Protein AF-A0A345DDG0-F1 (afdb_monomer)

Secondary structure (DSSP, 8-state):
----EEEEEEEEEETTEEEPEEEEEEEEESTTSEEEEEPPGGGSS-SEEEEE---EEEEEEE--SS--GGGSTT---EEEEEEETTT--EEEEEEEEEEEEPP--SSSEEEEEEEE-SPPEE-

pLDDT: mean 75.05, std 12.11, range [45.0, 90.62]

Sequence (123 aa):
MNQCKQLNINDIKIDGVMIAIDDGSATIEDYQGRENEAVPSASGDHSFKSKRVTPKLKFKRQTSGVYDPSQNTDNENHEISFRDSDTGRRGRVTRAVVGTGGTIGNGDSAEETWLLLSKIQWL

Organism: NCBI:txid2268024

Structure (mmCIF, N/CA/C/O backbone):
data_AF-A0A345DDG0-F1
#
_entry.id   AF-A0A345DDG0-F1
#
loop_
_atom_site.group_PDB
_atom_site.id
_atom_site.type_symbol
_atom_site.label_atom_id
_atom_site.label_alt_id
_atom_site.label_comp_id
_atom_site.label_asym_id
_atom_site.label_entity_id
_atom_site.label_seq_id
_atom_site.pdbx_PDB_ins_code
_atom_site.Cartn_x
_atom_site.Cartn_y
_atom_site.Cartn_z
_atom_site.occupancy
_atom_site.B_iso_or_equiv
_atom_site.auth_seq_id
_atom_site.auth_comp_id
_atom_site.auth_asym_id
_atom_site.auth_atom_id
_atom_site.pdbx_PDB_model_num
ATOM 1 N N . MET A 1 1 ? -4.275 5.353 19.561 1.00 45.34 1 MET A N 1
ATOM 2 C CA . MET A 1 1 ? -3.263 4.468 18.946 1.00 45.34 1 MET A CA 1
ATOM 3 C C . MET A 1 1 ? -3.622 4.342 17.484 1.00 45.34 1 MET A C 1
ATOM 5 O O . MET A 1 1 ? -4.693 3.815 17.196 1.00 45.34 1 MET A O 1
ATOM 9 N N . ASN A 1 2 ? -2.779 4.862 16.594 1.00 53.84 2 ASN A N 1
ATOM 10 C CA . ASN A 1 2 ? -2.964 4.683 15.157 1.00 53.84 2 ASN A CA 1
ATOM 11 C C . ASN A 1 2 ? -2.769 3.198 14.869 1.00 53.84 2 ASN A C 1
ATOM 13 O O . ASN A 1 2 ? -1.764 2.608 15.268 1.00 53.84 2 ASN A O 1
ATOM 17 N N . GLN A 1 3 ? -3.789 2.564 14.301 1.00 66.12 3 GLN A N 1
ATOM 18 C CA . GLN A 1 3 ? -3.746 1.136 14.035 1.00 66.12 3 GLN A CA 1
ATOM 19 C C . GLN A 1 3 ? -2.913 0.907 12.781 1.00 66.12 3 GLN A C 1
ATOM 21 O O . GLN A 1 3 ? -3.352 1.226 11.675 1.00 66.12 3 GLN A O 1
ATOM 26 N N . CYS A 1 4 ? -1.714 0.370 12.982 1.00 77.50 4 CYS A N 1
ATOM 27 C CA . CYS A 1 4 ? -0.824 -0.044 11.911 1.00 77.50 4 CYS A CA 1
ATOM 28 C C . CYS A 1 4 ? -0.965 -1.548 11.678 1.00 77.50 4 CYS A C 1
ATOM 30 O O . CYS A 1 4 ? -1.057 -2.317 12.637 1.00 77.50 4 CYS A O 1
ATOM 32 N N . LYS A 1 5 ? -0.965 -1.970 10.413 1.00 83.00 5 LYS A N 1
ATOM 33 C CA . LYS A 1 5 ? -0.996 -3.385 10.034 1.00 83.00 5 LYS A CA 1
ATOM 34 C C . LYS A 1 5 ? 0.098 -3.707 9.025 1.00 83.00 5 LYS A C 1
ATOM 36 O O . LYS A 1 5 ? 0.258 -2.969 8.054 1.00 83.00 5 LYS A O 1
ATOM 41 N N . GLN A 1 6 ? 0.821 -4.803 9.254 1.00 87.69 6 GLN A N 1
ATOM 42 C CA . GLN A 1 6 ? 1.856 -5.287 8.343 1.00 87.69 6 GLN A CA 1
ATOM 43 C C . GLN A 1 6 ? 1.250 -6.106 7.209 1.00 87.69 6 GLN A C 1
ATOM 45 O O . GLN A 1 6 ? 0.353 -6.923 7.419 1.00 87.69 6 GLN A O 1
ATOM 50 N N . LEU A 1 7 ? 1.754 -5.872 6.005 1.00 88.38 7 LEU A N 1
ATOM 51 C CA . LEU A 1 7 ? 1.307 -6.509 4.778 1.00 88.38 7 LEU A CA 1
ATOM 52 C C . LEU A 1 7 ? 2.505 -6.867 3.905 1.00 88.38 7 LEU A C 1
ATOM 54 O O . LEU A 1 7 ? 3.593 -6.310 4.049 1.00 88.38 7 LEU A O 1
ATOM 58 N N . ASN A 1 8 ? 2.253 -7.748 2.945 1.00 88.31 8 ASN A N 1
ATOM 59 C CA . ASN A 1 8 ? 3.145 -8.016 1.833 1.00 88.31 8 ASN A CA 1
ATOM 60 C C . ASN A 1 8 ? 2.469 -7.582 0.523 1.00 88.31 8 ASN A C 1
ATOM 62 O O . ASN A 1 8 ? 1.399 -8.093 0.175 1.00 88.31 8 ASN A O 1
ATOM 66 N N . ILE A 1 9 ? 3.041 -6.607 -0.176 1.00 86.38 9 ILE A N 1
ATOM 67 C CA . ILE A 1 9 ? 2.562 -6.146 -1.474 1.00 86.38 9 ILE A CA 1
ATOM 68 C C . ILE A 1 9 ? 2.954 -7.186 -2.516 1.00 86.38 9 ILE A C 1
ATOM 70 O O . ILE A 1 9 ? 4.129 -7.476 -2.708 1.00 86.38 9 ILE A O 1
ATOM 74 N N . ASN A 1 10 ? 1.950 -7.730 -3.201 1.00 83.81 10 ASN A N 1
ATOM 75 C CA . ASN A 1 10 ? 2.202 -8.639 -4.312 1.00 83.81 10 ASN A CA 1
ATOM 76 C C . ASN A 1 10 ? 2.464 -7.828 -5.584 1.00 83.81 10 ASN A C 1
ATOM 78 O O . ASN A 1 10 ? 3.448 -8.067 -6.268 1.00 83.81 10 ASN A O 1
ATOM 82 N N . ASP A 1 11 ? 1.586 -6.860 -5.874 1.00 84.44 11 ASP A N 1
ATOM 83 C CA . ASP A 1 11 ? 1.563 -6.157 -7.153 1.00 84.44 11 ASP A CA 1
ATOM 84 C C . ASP A 1 11 ? 1.110 -4.702 -6.977 1.00 84.44 11 ASP A C 1
ATOM 86 O O . ASP A 1 11 ? 0.124 -4.428 -6.282 1.00 84.44 11 ASP A O 1
ATOM 90 N N . ILE A 1 12 ? 1.772 -3.784 -7.683 1.00 83.62 12 ILE A N 1
ATOM 91 C CA . ILE A 1 12 ? 1.323 -2.401 -7.884 1.00 83.62 12 ILE A CA 1
ATOM 92 C C . ILE A 1 12 ? 1.163 -2.169 -9.382 1.00 83.62 12 ILE A C 1
ATOM 94 O O . ILE A 1 12 ? 2.082 -2.439 -10.157 1.00 83.62 12 ILE A O 1
ATOM 98 N N . LYS A 1 13 ? -0.003 -1.656 -9.776 1.00 84.56 13 LYS A N 1
ATOM 99 C CA . LYS A 1 13 ? -0.327 -1.273 -11.149 1.00 84.56 13 LYS A CA 1
ATOM 100 C C . LYS A 1 13 ? -0.628 0.210 -11.233 1.00 84.56 13 LYS A C 1
ATOM 102 O O . LYS A 1 13 ? -1.465 0.713 -10.487 1.00 84.56 13 LYS A O 1
ATOM 107 N N . ILE A 1 14 ? -0.010 0.872 -12.199 1.00 78.50 14 ILE A N 1
ATOM 108 C CA . ILE A 1 14 ? -0.296 2.256 -12.574 1.00 78.50 14 ILE A CA 1
ATOM 109 C C . ILE A 1 14 ? -0.658 2.261 -14.049 1.00 78.50 14 ILE A C 1
ATOM 111 O O . ILE A 1 14 ? 0.133 1.805 -14.868 1.00 78.50 14 ILE A O 1
ATOM 115 N N . ASP A 1 15 ? -1.881 2.678 -14.377 1.00 75.38 15 ASP A N 1
ATOM 116 C CA . ASP A 1 15 ? -2.406 2.689 -15.751 1.00 75.38 15 ASP A CA 1
ATOM 117 C C . ASP A 1 15 ? -2.220 1.351 -16.499 1.00 75.38 15 ASP A C 1
ATOM 119 O O . ASP A 1 15 ? -1.988 1.290 -17.704 1.00 75.38 15 ASP A O 1
ATOM 123 N N . GLY A 1 16 ? -2.308 0.239 -15.761 1.00 72.44 16 GLY A N 1
ATOM 124 C CA . G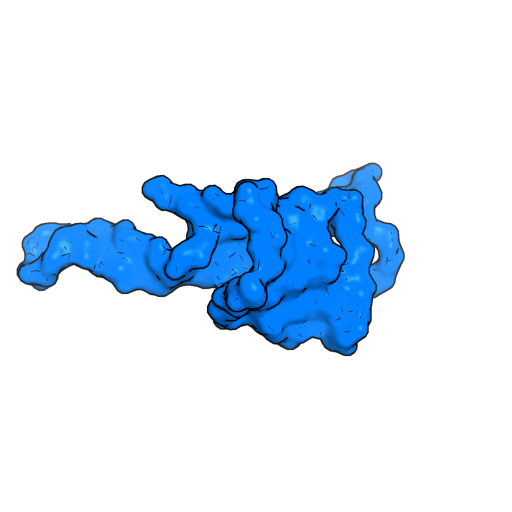LY A 1 16 ? -2.119 -1.116 -16.286 1.00 72.44 16 GLY A CA 1
ATOM 125 C C . GLY A 1 16 ? -0.662 -1.590 -16.375 1.00 72.44 16 GLY A C 1
ATOM 126 O O . GLY A 1 16 ? -0.440 -2.769 -16.655 1.00 72.44 16 GLY A O 1
ATOM 127 N N . VAL A 1 17 ? 0.318 -0.733 -16.079 1.00 77.56 17 VAL A N 1
ATOM 128 C CA . VAL A 1 17 ? 1.749 -1.067 -16.032 1.00 77.56 17 VAL A CA 1
ATOM 129 C C . VAL A 1 17 ? 2.144 -1.516 -14.626 1.00 77.56 17 VAL A C 1
ATOM 131 O O . VAL A 1 17 ? 1.800 -0.874 -13.636 1.00 77.56 17 VAL A O 1
ATOM 134 N N . MET A 1 18 ? 2.872 -2.629 -14.537 1.00 79.69 18 MET A N 1
ATOM 135 C CA . MET A 1 18 ? 3.387 -3.166 -13.275 1.00 79.69 18 MET A CA 1
ATOM 136 C C . MET A 1 18 ? 4.622 -2.397 -12.810 1.00 79.69 18 MET A C 1
ATOM 138 O O . MET A 1 18 ? 5.531 -2.157 -13.605 1.00 79.69 18 MET A O 1
ATOM 142 N N . ILE A 1 19 ? 4.684 -2.079 -11.519 1.00 76.88 19 ILE A N 1
ATOM 143 C CA . ILE A 1 19 ? 5.844 -1.429 -10.900 1.00 76.88 19 ILE A CA 1
ATOM 144 C C . ILE A 1 19 ? 6.658 -2.443 -10.108 1.00 76.88 19 ILE A C 1
ATOM 146 O O . ILE A 1 19 ? 6.106 -3.235 -9.346 1.00 76.88 19 ILE A O 1
ATOM 150 N N . ALA A 1 20 ? 7.978 -2.391 -10.285 1.00 72.38 20 ALA A N 1
ATOM 151 C CA . ALA A 1 20 ? 8.918 -3.184 -9.507 1.00 72.38 20 ALA A CA 1
ATOM 152 C C . ALA A 1 20 ? 8.998 -2.676 -8.058 1.00 72.38 20 ALA A C 1
ATOM 154 O O . ALA A 1 20 ? 9.133 -1.476 -7.801 1.00 72.38 20 ALA A O 1
ATOM 155 N N . ILE A 1 21 ? 8.928 -3.609 -7.114 1.00 73.69 21 ILE A N 1
ATOM 156 C CA . ILE A 1 21 ? 9.006 -3.360 -5.674 1.00 73.69 21 ILE A CA 1
ATOM 157 C C . ILE A 1 21 ? 10.289 -4.026 -5.173 1.00 73.69 21 ILE A C 1
ATOM 159 O O . ILE A 1 21 ? 10.577 -5.148 -5.580 1.00 73.69 21 ILE A O 1
ATOM 163 N N . ASP A 1 22 ? 11.055 -3.322 -4.335 1.00 70.19 22 ASP A N 1
ATOM 164 C CA . ASP A 1 22 ? 12.349 -3.798 -3.815 1.00 70.19 22 ASP A CA 1
ATOM 165 C C . ASP A 1 22 ? 12.132 -4.850 -2.719 1.00 70.19 22 ASP A C 1
ATOM 167 O O . ASP A 1 22 ? 12.581 -5.990 -2.806 1.00 70.19 22 ASP A O 1
ATOM 171 N N . ASP A 1 23 ? 11.328 -4.476 -1.724 1.00 74.12 23 ASP A N 1
ATOM 172 C CA . ASP A 1 23 ? 10.865 -5.350 -0.658 1.00 74.12 23 ASP A CA 1
ATOM 173 C C . ASP A 1 23 ? 9.341 -5.238 -0.569 1.00 74.12 23 ASP A C 1
ATOM 175 O O . ASP A 1 23 ? 8.790 -4.151 -0.388 1.00 74.12 23 ASP A O 1
ATOM 179 N N . GLY A 1 24 ? 8.650 -6.369 -0.721 1.00 76.50 24 GLY A N 1
ATOM 180 C CA . GLY A 1 24 ? 7.191 -6.437 -0.628 1.00 76.50 24 GLY A CA 1
ATOM 181 C C . GLY A 1 24 ? 6.666 -6.081 0.764 1.00 76.50 24 GLY A C 1
ATOM 182 O O . GLY A 1 24 ? 5.462 -5.893 0.929 1.00 76.50 24 GLY A O 1
ATOM 183 N N . SER A 1 25 ? 7.531 -5.971 1.776 1.00 85.19 25 SER A N 1
ATOM 184 C CA . SER A 1 25 ? 7.126 -5.548 3.111 1.00 85.19 25 SER A CA 1
ATOM 185 C C . SER A 1 25 ? 6.522 -4.135 3.109 1.00 85.19 25 SER A C 1
ATOM 187 O O . SER A 1 25 ? 7.086 -3.158 2.611 1.00 85.19 25 SER A O 1
ATOM 189 N N . ALA A 1 26 ? 5.321 -4.022 3.673 1.00 87.19 26 ALA A N 1
ATOM 190 C CA . ALA A 1 26 ? 4.595 -2.766 3.737 1.00 87.19 26 ALA A CA 1
ATOM 191 C C . ALA A 1 26 ? 3.791 -2.632 5.023 1.00 87.19 26 ALA A C 1
ATOM 193 O O . ALA A 1 26 ? 3.429 -3.610 5.679 1.00 87.19 26 ALA A O 1
ATOM 194 N N . THR A 1 27 ? 3.473 -1.390 5.372 1.00 88.06 27 THR A N 1
ATOM 195 C CA . THR A 1 27 ? 2.623 -1.067 6.521 1.00 88.06 27 THR A CA 1
ATOM 196 C C . THR A 1 27 ? 1.454 -0.200 6.076 1.00 88.06 27 THR A C 1
ATOM 198 O O . THR A 1 27 ? 1.665 0.808 5.405 1.00 88.06 27 THR A O 1
ATOM 201 N N . ILE A 1 28 ? 0.225 -0.561 6.462 1.00 86.31 28 ILE A N 1
ATOM 202 C CA . ILE A 1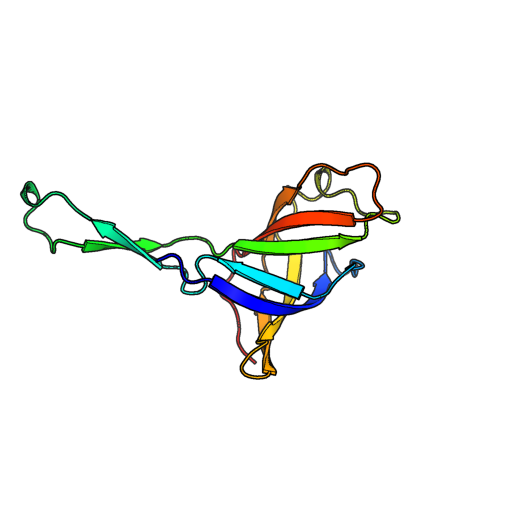 28 ? -0.932 0.341 6.367 1.00 86.31 28 ILE A CA 1
ATOM 203 C C . ILE A 1 28 ? -1.158 1.011 7.714 1.00 86.31 28 ILE A C 1
ATOM 205 O O . ILE A 1 28 ? -1.436 0.335 8.704 1.00 86.31 28 ILE A O 1
ATOM 209 N N . GLU A 1 29 ? -1.094 2.336 7.720 1.00 86.31 29 GLU A N 1
ATOM 210 C CA . GLU A 1 29 ? -1.579 3.193 8.798 1.00 86.31 29 GLU A CA 1
ATOM 211 C C . GLU A 1 29 ? -3.059 3.521 8.589 1.00 86.31 29 GLU A C 1
ATOM 213 O O . GLU A 1 29 ? -3.554 3.560 7.457 1.00 86.31 29 GLU A O 1
ATOM 218 N N . ASP A 1 30 ? -3.766 3.764 9.692 1.00 82.12 3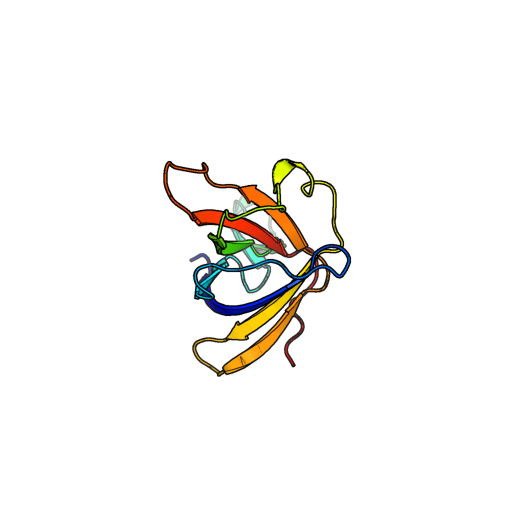0 ASP A N 1
ATOM 219 C CA . ASP A 1 30 ? -5.188 4.122 9.702 1.00 82.12 30 ASP A CA 1
ATOM 220 C C . ASP A 1 30 ? -6.059 3.101 8.958 1.00 82.12 30 ASP A C 1
ATOM 222 O O . ASP A 1 30 ? -7.035 3.436 8.292 1.00 82.12 30 ASP A O 1
ATOM 226 N N . TYR A 1 31 ? -5.714 1.818 9.106 1.00 73.25 31 TYR A N 1
ATOM 227 C CA . TYR A 1 31 ? -6.306 0.685 8.390 1.00 73.25 31 TYR A CA 1
ATOM 228 C C . TYR A 1 31 ? -7.844 0.630 8.431 1.00 73.25 31 TYR A C 1
ATOM 230 O O . TYR A 1 31 ? -8.486 0.224 7.462 1.00 73.25 31 TYR A O 1
ATOM 238 N N . GLN A 1 32 ? -8.458 1.041 9.545 1.00 70.88 32 GLN A N 1
ATOM 239 C CA . GLN A 1 32 ? -9.921 1.064 9.691 1.00 70.88 32 GLN A CA 1
ATOM 240 C C . GLN A 1 32 ? -10.593 2.283 9.037 1.00 70.88 32 GLN A C 1
ATOM 242 O O . GLN A 1 32 ? -11.823 2.358 8.977 1.00 70.88 32 GLN A O 1
ATOM 247 N N . GLY A 1 33 ? -9.806 3.250 8.564 1.00 67.62 33 GLY A N 1
ATOM 248 C CA . GLY A 1 33 ? -10.271 4.481 7.930 1.00 67.62 33 GLY A CA 1
ATOM 249 C C . GLY A 1 33 ? -11.054 5.406 8.863 1.00 67.62 33 GLY A C 1
ATOM 250 O O . GLY A 1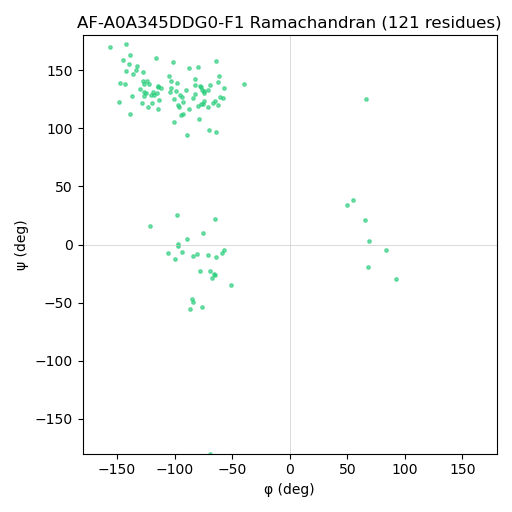 33 ? -11.871 6.212 8.402 1.00 67.62 33 GLY A O 1
ATOM 251 N N . ARG A 1 34 ? -10.878 5.253 10.181 1.00 70.19 34 ARG A N 1
ATOM 252 C CA . ARG A 1 34 ? -11.574 6.022 11.215 1.00 70.19 34 ARG A CA 1
ATOM 253 C C . ARG A 1 34 ? -10.654 6.319 12.388 1.00 70.19 34 ARG A C 1
ATOM 255 O O . ARG A 1 34 ? -9.961 5.430 12.870 1.00 70.19 34 ARG A O 1
ATOM 262 N N . GLU A 1 35 ? -10.744 7.543 12.880 1.00 73.38 35 GLU A N 1
ATOM 263 C CA . GLU A 1 35 ? -10.096 8.004 14.103 1.00 73.38 35 GLU A CA 1
ATOM 264 C C . GLU A 1 35 ? -11.147 8.657 15.009 1.00 73.38 35 GLU 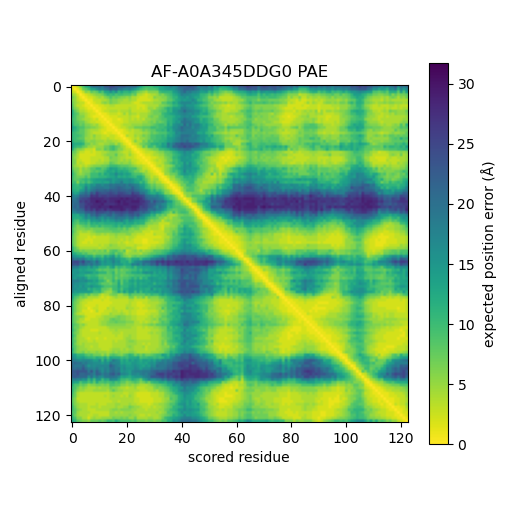A C 1
ATOM 266 O O . GLU A 1 35 ? -12.140 9.209 14.525 1.00 73.38 35 GLU A O 1
ATOM 271 N N . ASN A 1 36 ? -10.962 8.561 16.325 1.00 71.31 36 ASN A N 1
ATOM 272 C CA . ASN A 1 36 ? -11.827 9.225 17.295 1.00 71.31 36 ASN A CA 1
ATOM 273 C C . ASN A 1 36 ? -11.194 10.554 17.705 1.00 71.31 36 ASN A C 1
ATOM 275 O O . ASN A 1 36 ? -10.113 10.571 18.286 1.00 71.31 36 ASN A O 1
ATOM 279 N N . GLU A 1 37 ? -11.889 11.652 17.433 1.00 72.00 37 GLU A N 1
ATOM 280 C CA . GLU A 1 37 ? -11.498 13.000 17.830 1.00 72.00 37 GLU A CA 1
ATOM 281 C C . GLU A 1 37 ? -12.198 13.364 19.145 1.00 72.00 37 GLU A C 1
ATOM 283 O O . GLU A 1 37 ? -13.416 13.200 19.274 1.00 72.00 37 GLU A O 1
ATOM 288 N N . ALA A 1 38 ? -11.428 13.824 20.134 1.00 64.31 38 ALA A N 1
ATOM 289 C CA . ALA A 1 38 ? -11.971 14.273 21.411 1.00 64.31 38 ALA A CA 1
ATOM 290 C C . ALA A 1 38 ? -12.636 15.643 21.233 1.00 64.31 38 ALA A C 1
ATOM 292 O O . ALA A 1 38 ? -11.994 16.597 20.794 1.00 64.31 38 ALA A O 1
ATOM 293 N N . VAL A 1 39 ? -13.917 15.745 21.587 1.00 67.56 39 VAL A N 1
ATOM 294 C CA . VAL A 1 39 ? -14.660 17.009 21.509 1.00 67.56 39 VAL A CA 1
ATOM 295 C C . VAL A 1 39 ? -14.689 17.651 22.901 1.00 67.56 39 VAL A C 1
ATOM 297 O O . VAL A 1 39 ? -14.994 16.956 23.875 1.00 67.56 39 VAL A O 1
ATOM 300 N N . PRO A 1 40 ? -14.384 18.957 23.042 1.00 62.31 40 PRO A N 1
ATOM 301 C CA . PRO A 1 40 ? -14.512 19.654 24.317 1.00 62.31 40 PRO A CA 1
ATOM 302 C C . PRO A 1 40 ? -15.946 19.551 24.855 1.00 62.31 40 PRO A C 1
ATOM 304 O O . PRO A 1 40 ? -16.911 19.786 24.124 1.00 62.31 40 PRO A O 1
ATOM 307 N N . SER A 1 41 ? -16.083 19.243 26.147 1.00 57.25 41 SER A N 1
ATOM 308 C CA . SER A 1 41 ? -17.351 18.909 26.825 1.00 57.25 41 SER A CA 1
ATOM 309 C C . SER A 1 41 ? -18.444 19.988 26.776 1.00 57.25 41 SER A C 1
ATOM 311 O O . SER A 1 41 ? -19.578 19.727 27.166 1.00 57.25 41 SER A O 1
ATOM 313 N N . ALA A 1 42 ? -18.137 21.185 26.274 1.00 59.06 42 ALA A N 1
ATOM 314 C CA . ALA A 1 42 ? -19.084 22.284 26.116 1.00 59.06 42 ALA A CA 1
ATOM 315 C C . ALA A 1 42 ? -20.130 22.068 25.000 1.00 59.06 42 ALA A C 1
ATOM 317 O O . ALA A 1 42 ? -21.065 22.857 24.905 1.00 59.06 42 ALA A O 1
ATOM 318 N N . SER A 1 43 ? -19.994 21.033 24.156 1.00 56.66 43 SER A N 1
ATOM 319 C CA . SER A 1 43 ? -20.844 20.859 22.960 1.00 56.66 43 SER A CA 1
ATOM 320 C C . SER A 1 43 ? -22.043 19.912 23.120 1.00 56.66 43 SER A C 1
ATOM 322 O O . SER A 1 43 ? -22.774 19.728 22.155 1.00 56.66 43 SER A O 1
ATOM 324 N N . GLY A 1 44 ? -22.282 19.308 24.291 1.00 56.22 44 GLY A N 1
ATOM 325 C CA . GLY A 1 44 ? -23.467 18.462 24.549 1.00 56.22 44 GLY A CA 1
ATOM 326 C C . GLY A 1 44 ? -23.533 17.120 23.793 1.00 56.22 44 GLY A C 1
ATOM 327 O O . GLY A 1 44 ? -24.224 16.210 24.244 1.00 56.22 44 GLY A O 1
ATOM 328 N N . ASP A 1 45 ? -22.783 16.965 22.702 1.00 57.09 45 ASP A N 1
ATOM 329 C CA . ASP A 1 45 ? -22.584 15.704 21.990 1.00 57.09 45 ASP A CA 1
ATOM 330 C C . ASP A 1 45 ? -21.539 14.819 22.687 1.00 57.09 45 ASP A C 1
ATOM 332 O O . ASP A 1 45 ? -20.635 15.305 23.373 1.00 57.09 45 ASP A O 1
ATOM 336 N N . HIS A 1 46 ? -21.672 13.499 22.506 1.00 56.22 46 HIS A N 1
ATOM 337 C CA . HIS A 1 46 ? -20.760 12.475 23.026 1.00 56.22 46 HIS A CA 1
ATOM 338 C C . HIS A 1 46 ? -19.283 12.904 22.923 1.00 56.22 46 HIS A C 1
ATOM 340 O O . HIS A 1 46 ? -18.845 13.410 21.893 1.00 56.22 46 HIS A O 1
ATOM 346 N N . SER A 1 47 ? -18.498 12.638 23.974 1.00 59.78 47 SER A N 1
ATOM 347 C CA . SER A 1 47 ? -17.098 13.073 24.159 1.00 59.78 47 SER A CA 1
ATOM 348 C C . SER A 1 47 ? -16.108 12.656 23.059 1.00 59.78 47 SER A C 1
ATOM 350 O O . SER A 1 47 ? -14.950 13.079 23.080 1.00 59.78 47 SER A O 1
ATOM 352 N N . PHE A 1 48 ? -16.551 11.862 22.083 1.00 63.56 48 PHE A N 1
ATOM 353 C CA . PHE A 1 48 ? -15.772 11.418 20.938 1.00 63.56 48 PHE A CA 1
ATOM 354 C C . PHE A 1 48 ? -16.601 11.499 19.654 1.00 63.56 48 PHE A C 1
ATOM 356 O O . PHE A 1 48 ? -17.679 10.910 19.560 1.00 63.56 48 PHE A O 1
ATOM 363 N N . LYS A 1 49 ? -16.058 12.165 18.632 1.00 69.44 49 LYS A N 1
ATOM 364 C CA . LYS A 1 49 ? -16.597 12.161 17.268 1.00 69.44 49 LYS A CA 1
ATOM 365 C C . LYS A 1 49 ? -15.734 11.264 16.388 1.00 69.44 49 LYS A C 1
ATOM 367 O O . LYS A 1 49 ? -14.515 11.392 16.370 1.00 69.44 49 LYS A O 1
ATOM 372 N N . SER A 1 50 ? -16.359 10.362 15.632 1.00 67.81 50 SER A N 1
ATOM 373 C CA . SER A 1 50 ? -15.633 9.548 14.652 1.00 67.81 50 SER A CA 1
ATOM 374 C C . SER A 1 50 ? -15.392 10.359 13.378 1.00 67.81 50 SER A C 1
ATOM 376 O O . SER A 1 50 ? -16.340 10.780 12.709 1.00 67.81 50 SER A O 1
ATOM 378 N N . LYS A 1 51 ? -14.122 10.567 13.033 1.00 77.19 51 LYS A N 1
ATOM 379 C CA . LYS A 1 51 ? -13.673 11.206 11.795 1.00 77.19 51 LYS A CA 1
ATOM 380 C C . LYS A 1 51 ? -13.172 10.139 10.827 1.00 77.19 51 LYS A C 1
ATOM 382 O O . LYS A 1 51 ? -12.521 9.179 11.231 1.00 77.19 51 LYS A O 1
ATOM 387 N N . ARG A 1 52 ? -13.474 10.295 9.535 1.00 74.06 52 ARG A N 1
ATOM 388 C CA . ARG A 1 52 ? -12.894 9.443 8.485 1.00 74.06 52 ARG A CA 1
ATOM 389 C C . ARG A 1 52 ? -11.458 9.874 8.211 1.00 74.06 52 ARG A C 1
ATOM 391 O O . ARG A 1 52 ? -11.211 11.063 8.021 1.00 74.06 52 ARG A O 1
ATOM 398 N N . VAL A 1 53 ? -10.552 8.906 8.152 1.00 80.75 53 VAL A N 1
ATOM 399 C CA . VAL A 1 53 ? -9.138 9.115 7.824 1.00 80.75 53 VAL A CA 1
ATOM 400 C C . VAL A 1 53 ? -8.798 8.261 6.612 1.00 80.75 53 VAL A C 1
ATOM 402 O O . VAL A 1 53 ? -9.267 7.130 6.500 1.00 80.75 53 VAL A O 1
ATOM 405 N N . THR A 1 54 ? -8.033 8.819 5.679 1.00 82.69 54 THR A N 1
ATOM 406 C CA . THR A 1 54 ? -7.567 8.087 4.499 1.00 82.69 54 THR A CA 1
ATOM 407 C C . THR A 1 54 ? -6.418 7.166 4.911 1.00 82.69 54 THR A C 1
ATOM 409 O O . THR A 1 54 ? -5.407 7.684 5.392 1.00 82.69 54 THR A O 1
ATOM 412 N N . PRO A 1 55 ? -6.533 5.840 4.719 1.00 85.81 55 PRO A N 1
ATOM 413 C CA . PRO A 1 55 ? -5.453 4.917 5.041 1.00 85.81 55 PRO A CA 1
ATOM 414 C C . PRO A 1 55 ? -4.200 5.216 4.216 1.00 85.81 55 PRO A C 1
ATOM 416 O O . PRO A 1 55 ? -4.294 5.590 3.041 1.00 85.81 55 PRO A O 1
ATOM 419 N N . LYS A 1 56 ? -3.029 5.022 4.824 1.00 88.06 56 LYS A N 1
ATOM 420 C CA . LYS A 1 56 ? -1.734 5.299 4.191 1.00 88.06 56 LYS A CA 1
ATOM 421 C C . LYS A 1 56 ? -0.907 4.028 4.122 1.00 88.06 56 LYS A C 1
ATOM 423 O O . LYS A 1 56 ? -0.627 3.430 5.153 1.00 88.06 56 LYS A O 1
ATOM 428 N N . LEU A 1 57 ? -0.509 3.626 2.923 1.00 88.06 57 LEU A N 1
ATOM 429 C CA . LEU A 1 57 ? 0.393 2.504 2.690 1.00 88.06 57 LEU A CA 1
ATOM 430 C C . LEU A 1 57 ? 1.829 3.019 2.592 1.00 88.06 57 LEU A C 1
ATOM 432 O O . LEU A 1 57 ? 2.102 3.901 1.785 1.00 88.06 57 LEU A O 1
ATOM 436 N N . LYS A 1 58 ? 2.738 2.457 3.384 1.00 88.44 58 LYS A N 1
ATOM 437 C CA . LYS A 1 58 ? 4.168 2.784 3.379 1.00 88.44 58 LYS A CA 1
ATOM 438 C C . LYS A 1 58 ? 4.983 1.559 2.991 1.00 88.44 58 LYS A C 1
ATOM 440 O O . LYS A 1 58 ? 4.784 0.504 3.596 1.00 88.44 58 LYS A O 1
ATOM 445 N N . PHE A 1 59 ? 5.877 1.693 2.016 1.00 85.19 59 PHE A N 1
ATOM 446 C CA . PHE A 1 59 ? 6.750 0.608 1.548 1.00 85.19 59 PHE A CA 1
ATOM 447 C C . PHE A 1 59 ? 8.026 1.151 0.890 1.00 85.19 59 PHE A C 1
ATOM 449 O O . PHE A 1 59 ? 8.137 2.353 0.643 1.00 85.19 59 PHE A O 1
ATOM 456 N N . LYS A 1 60 ? 8.990 0.264 0.610 1.00 80.62 60 LYS A N 1
ATOM 457 C CA . LYS A 1 60 ? 10.215 0.597 -0.130 1.00 80.62 60 LYS A CA 1
ATOM 458 C C . LYS A 1 60 ? 10.100 0.163 -1.585 1.00 80.62 60 LYS A C 1
ATOM 460 O O . LYS A 1 60 ? 9.832 -0.999 -1.882 1.00 80.62 60 LYS A O 1
ATOM 465 N N . ARG A 1 61 ? 10.321 1.101 -2.501 1.00 76.75 61 ARG A N 1
ATOM 466 C CA . ARG A 1 61 ? 10.300 0.858 -3.944 1.00 76.75 61 ARG A CA 1
ATOM 467 C C . ARG A 1 61 ? 11.717 0.832 -4.498 1.00 76.75 61 ARG A C 1
ATOM 469 O O . ARG A 1 61 ? 12.543 1.638 -4.082 1.00 76.75 61 ARG A O 1
ATOM 476 N N . GLN A 1 62 ? 11.960 -0.020 -5.491 1.00 72.25 62 GLN A N 1
ATOM 477 C CA . GLN A 1 62 ? 13.192 0.000 -6.272 1.00 72.25 62 GLN A CA 1
ATOM 478 C C . GLN A 1 62 ? 13.183 1.197 -7.240 1.00 72.25 62 GLN A C 1
ATOM 480 O O . GLN A 1 62 ? 12.198 1.436 -7.946 1.00 72.25 62 GLN A O 1
ATOM 485 N N . 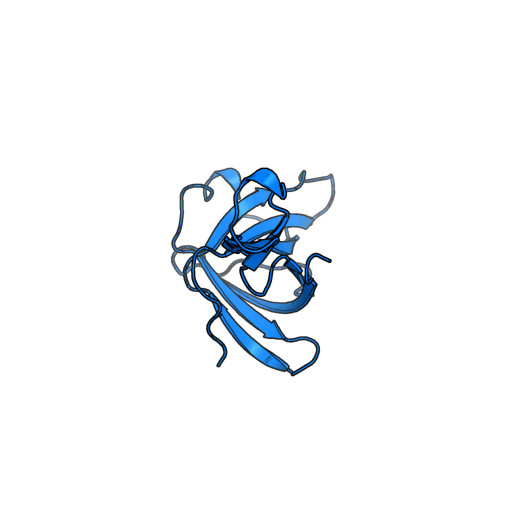THR A 1 63 ? 14.269 1.965 -7.290 1.00 64.81 63 THR A N 1
ATOM 486 C CA . THR A 1 63 ? 14.402 3.169 -8.133 1.00 64.81 63 THR A CA 1
ATOM 487 C C . THR A 1 63 ? 14.951 2.871 -9.530 1.00 64.81 63 THR A C 1
ATOM 489 O O . THR A 1 63 ? 15.153 3.793 -10.322 1.00 64.81 63 THR A O 1
ATOM 492 N N . SER A 1 64 ? 15.152 1.597 -9.885 1.00 59.56 64 SER A N 1
ATOM 493 C CA . SER A 1 64 ? 15.683 1.217 -11.194 1.00 59.56 64 SER A CA 1
ATOM 494 C C . SER A 1 64 ? 14.667 1.471 -12.318 1.00 59.56 64 SER A C 1
ATOM 496 O O . SER A 1 64 ? 13.790 0.649 -12.558 1.00 59.56 64 SER A O 1
ATOM 498 N N . GLY A 1 65 ? 14.835 2.600 -13.014 1.00 56.44 65 GLY A N 1
ATOM 499 C CA . GLY A 1 65 ? 14.395 2.860 -14.389 1.00 56.44 65 GLY A CA 1
ATOM 500 C C . GLY A 1 65 ? 12.884 2.902 -14.670 1.00 56.44 65 GLY A C 1
ATOM 501 O O . GLY A 1 65 ? 12.175 1.919 -14.511 1.00 56.44 65 GLY A O 1
ATOM 502 N N . VAL A 1 66 ? 12.441 4.020 -15.259 1.00 55.00 66 VAL A N 1
ATOM 503 C CA . VAL A 1 66 ? 11.137 4.287 -15.920 1.00 55.00 66 VAL A CA 1
ATOM 504 C C . VAL A 1 66 ? 10.022 4.883 -15.046 1.00 55.00 66 VAL A C 1
ATOM 506 O O . VAL A 1 66 ? 9.242 5.672 -15.571 1.00 55.00 66 VAL A O 1
ATOM 509 N N . TYR A 1 67 ? 9.956 4.620 -13.737 1.00 61.84 67 TYR A N 1
ATOM 510 C CA . TYR A 1 67 ? 8.905 5.213 -12.890 1.00 61.84 67 TYR A CA 1
ATOM 511 C C . TYR A 1 67 ? 9.392 6.424 -12.080 1.00 61.84 67 TYR A C 1
ATOM 513 O O . TYR A 1 67 ? 10.098 6.277 -11.073 1.00 61.84 67 TYR A O 1
ATOM 521 N N . ASP A 1 68 ? 8.974 7.615 -12.517 1.00 65.38 68 ASP A N 1
ATOM 522 C CA . ASP A 1 68 ? 9.073 8.858 -11.754 1.00 65.38 68 ASP A CA 1
ATOM 523 C C . ASP A 1 68 ? 7.765 9.083 -10.961 1.00 65.38 68 ASP A C 1
ATOM 525 O O . ASP A 1 68 ? 6.708 9.313 -11.564 1.00 65.38 68 ASP A O 1
ATOM 529 N N . PRO A 1 69 ? 7.797 9.014 -9.616 1.00 60.31 69 PRO A N 1
ATOM 530 C CA . PRO A 1 69 ? 6.615 9.224 -8.790 1.00 60.31 69 PRO A CA 1
ATOM 531 C C . PRO A 1 69 ? 6.091 10.659 -8.888 1.00 60.31 69 PRO A C 1
ATOM 533 O O . PRO A 1 69 ? 4.894 10.865 -8.710 1.00 60.31 69 PRO A O 1
ATOM 536 N N . SER A 1 70 ? 6.945 11.638 -9.220 1.00 63.47 70 SER A N 1
ATOM 537 C CA . SER A 1 70 ? 6.519 13.027 -9.427 1.00 63.47 70 SER A CA 1
ATOM 538 C C . SER A 1 70 ? 5.669 13.206 -10.688 1.00 63.47 70 SER A C 1
ATOM 540 O O . SER A 1 70 ? 4.862 14.126 -10.748 1.00 63.47 70 SER A O 1
ATOM 542 N N . GLN A 1 71 ? 5.783 12.297 -11.664 1.00 63.28 71 GLN A N 1
ATOM 543 C CA . GLN A 1 71 ? 4.955 12.306 -12.875 1.00 63.28 71 GLN A CA 1
ATOM 544 C C . GLN A 1 71 ? 3.595 11.624 -12.691 1.00 63.28 71 GLN A C 1
ATOM 546 O O . GLN A 1 71 ? 2.745 11.725 -13.568 1.00 63.28 71 GLN A O 1
ATOM 551 N N . ASN A 1 72 ? 3.378 10.934 -11.569 1.00 62.31 72 ASN A N 1
ATOM 552 C CA . ASN A 1 72 ? 2.170 10.145 -11.316 1.00 62.31 72 ASN A CA 1
ATOM 553 C C . ASN A 1 72 ? 1.409 10.603 -10.065 1.00 62.31 72 ASN A C 1
ATOM 555 O O . ASN A 1 72 ? 0.540 9.889 -9.568 1.00 62.31 72 ASN A O 1
ATOM 559 N N . THR A 1 73 ? 1.702 11.801 -9.553 1.00 61.41 73 THR A N 1
ATOM 560 C CA . THR A 1 73 ? 0.950 12.400 -8.438 1.00 61.41 73 THR A CA 1
ATOM 561 C C . THR A 1 73 ? -0.496 12.717 -8.806 1.00 61.41 73 THR A C 1
ATOM 563 O O . THR A 1 73 ? -1.353 12.710 -7.928 1.00 61.41 73 THR A O 1
ATOM 566 N N . ASP A 1 74 ? -0.773 12.950 -10.092 1.00 63.62 74 ASP A N 1
ATOM 567 C CA . ASP A 1 74 ? -2.104 13.324 -10.587 1.00 63.62 74 ASP A CA 1
ATOM 568 C C . ASP A 1 74 ? -2.934 12.109 -11.045 1.00 63.62 74 ASP A C 1
ATOM 570 O O . ASP A 1 74 ? -4.119 12.237 -11.358 1.00 63.62 74 ASP A O 1
ATOM 574 N N . ASN A 1 75 ? -2.333 10.914 -11.065 1.00 66.38 75 ASN A N 1
ATOM 575 C CA . ASN A 1 75 ? -3.008 9.683 -11.454 1.00 66.38 75 ASN A CA 1
ATOM 576 C C . ASN A 1 75 ? -3.695 9.033 -10.239 1.00 66.38 75 ASN A C 1
ATOM 578 O O . ASN A 1 75 ? -3.063 8.601 -9.276 1.00 66.38 75 ASN A O 1
ATOM 582 N N . GLU A 1 76 ? -5.027 8.940 -10.287 1.00 68.81 76 GLU A N 1
ATOM 583 C CA . GLU A 1 76 ? -5.851 8.368 -9.206 1.00 68.81 76 GLU A CA 1
ATOM 584 C C . GLU A 1 76 ? -6.239 6.893 -9.430 1.00 68.81 76 GLU A C 1
ATOM 586 O O . GLU A 1 76 ? -6.944 6.292 -8.609 1.00 68.81 76 GLU A O 1
ATOM 591 N N . ASN A 1 77 ? -5.818 6.310 -10.555 1.00 74.50 77 ASN A N 1
ATOM 592 C CA . ASN A 1 77 ? -6.222 4.975 -11.007 1.00 74.50 77 ASN A CA 1
ATOM 593 C C . ASN A 1 77 ? -5.197 3.892 -10.663 1.00 74.50 77 ASN A C 1
ATOM 595 O O . ASN A 1 77 ? -5.120 2.864 -11.338 1.00 74.50 77 ASN A O 1
ATOM 599 N N . HIS A 1 78 ? -4.393 4.106 -9.623 1.00 84.06 78 HIS A N 1
ATOM 600 C CA . HIS A 1 78 ? -3.444 3.086 -9.221 1.00 84.06 78 HIS A CA 1
ATOM 601 C C . HIS A 1 78 ? -4.142 1.961 -8.465 1.00 84.06 78 HIS A C 1
ATOM 603 O O . HIS A 1 78 ? -4.948 2.189 -7.554 1.00 84.06 78 HIS A O 1
ATOM 609 N N . GLU A 1 79 ? -3.776 0.735 -8.814 1.00 88.31 79 GLU A N 1
ATOM 610 C CA . GLU A 1 79 ? -4.273 -0.462 -8.167 1.00 88.31 79 GLU A CA 1
ATOM 611 C C . GLU A 1 79 ? -3.158 -1.139 -7.383 1.00 88.31 79 GLU A C 1
ATOM 613 O O . GLU A 1 79 ? -2.050 -1.334 -7.877 1.00 88.31 79 GLU A O 1
ATOM 618 N N . ILE A 1 80 ? -3.470 -1.548 -6.160 1.00 88.75 80 ILE A N 1
ATOM 619 C CA . ILE A 1 80 ? -2.524 -2.216 -5.272 1.00 88.75 80 ILE A CA 1
ATOM 620 C C . ILE A 1 80 ? -3.153 -3.517 -4.813 1.00 88.75 80 ILE A C 1
ATOM 622 O O . ILE A 1 80 ? -4.273 -3.525 -4.297 1.00 88.75 80 ILE A O 1
ATOM 626 N N . SER A 1 81 ? -2.425 -4.615 -4.981 1.00 89.75 81 SER A N 1
ATOM 627 C CA . SER A 1 81 ? -2.802 -5.928 -4.465 1.00 89.75 81 SER A CA 1
ATOM 628 C C . SER A 1 81 ? -1.791 -6.380 -3.422 1.00 89.75 81 SER A C 1
ATOM 630 O O . SER A 1 81 ? -0.585 -6.371 -3.653 1.00 89.75 81 SER A O 1
ATOM 632 N N . PHE A 1 82 ? -2.281 -6.815 -2.268 1.00 90.19 82 PHE A N 1
ATOM 633 C CA . PHE A 1 82 ? -1.445 -7.172 -1.127 1.00 90.19 82 PHE A CA 1
ATOM 634 C C . PHE A 1 82 ? -1.995 -8.378 -0.379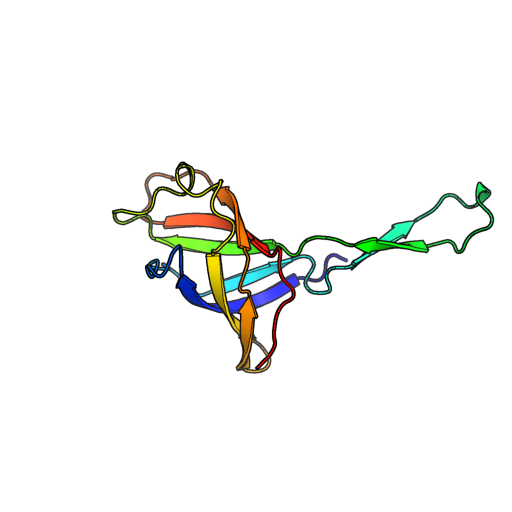 1.00 90.19 82 PHE A C 1
ATOM 636 O O . PHE A 1 82 ? -3.081 -8.893 -0.659 1.00 90.19 82 PHE A O 1
ATOM 643 N N . ARG A 1 83 ? -1.206 -8.856 0.572 1.00 90.62 83 ARG A N 1
ATOM 644 C CA . ARG A 1 83 ? -1.542 -9.933 1.482 1.00 90.62 83 ARG A CA 1
ATOM 645 C C . ARG A 1 83 ? -1.336 -9.471 2.913 1.00 90.62 83 ARG A C 1
ATOM 647 O O . ARG A 1 83 ? -0.354 -8.812 3.222 1.00 90.62 83 ARG A O 1
ATOM 654 N N . ASP A 1 84 ? -2.271 -9.831 3.771 1.00 88.56 84 ASP A N 1
ATOM 655 C CA . ASP A 1 84 ? -2.127 -9.703 5.212 1.00 88.56 84 ASP A CA 1
ATOM 656 C C . ASP A 1 84 ? -1.007 -10.618 5.716 1.00 88.56 84 ASP A C 1
ATOM 658 O O . ASP A 1 84 ? -1.049 -11.824 5.460 1.00 88.56 84 ASP A O 1
ATOM 662 N N . SER A 1 85 ? -0.013 -10.053 6.404 1.00 86.94 85 SER A N 1
ATOM 663 C CA . SER A 1 85 ? 1.122 -10.823 6.920 1.00 86.94 85 SER A CA 1
ATOM 664 C C . SER A 1 85 ? 0.715 -11.799 8.027 1.00 86.94 85 SER A C 1
ATOM 666 O O . SER A 1 85 ? 1.322 -12.861 8.137 1.00 86.94 85 SER A O 1
ATOM 668 N N . ASP A 1 86 ? -0.333 -11.487 8.793 1.00 85.81 86 ASP A N 1
ATOM 669 C CA . ASP A 1 86 ? -0.788 -12.324 9.906 1.00 85.81 86 ASP A CA 1
ATOM 670 C C . ASP A 1 86 ? -1.731 -13.431 9.423 1.00 85.81 86 ASP A C 1
ATOM 672 O O . ASP A 1 86 ? -1.605 -14.596 9.795 1.00 85.81 86 ASP A O 1
ATOM 676 N N . THR A 1 87 ? -2.710 -13.067 8.587 1.00 87.12 87 THR A N 1
ATOM 677 C CA . THR A 1 87 ? -3.791 -13.988 8.187 1.00 87.12 87 THR A CA 1
ATOM 678 C C . THR A 1 87 ? -3.583 -14.630 6.819 1.00 87.12 87 THR A C 1
ATOM 680 O O . THR A 1 87 ? -4.313 -15.549 6.449 1.00 87.12 87 THR A O 1
ATOM 683 N N . GLY A 1 88 ? -2.637 -14.136 6.020 1.00 85.88 88 GLY A N 1
ATOM 684 C CA . GLY A 1 88 ? -2.434 -14.574 4.640 1.00 85.88 88 GLY A CA 1
ATOM 685 C C . GLY A 1 88 ? -3.555 -14.166 3.674 1.00 85.88 88 GLY A C 1
ATOM 686 O O . GLY A 1 88 ? -3.508 -14.538 2.496 1.00 85.88 88 GLY A O 1
ATOM 687 N N . ARG A 1 89 ? -4.559 -13.410 4.138 1.00 87.25 89 ARG A N 1
ATOM 688 C CA . ARG A 1 89 ? -5.708 -12.993 3.332 1.00 87.25 89 ARG A CA 1
ATOM 689 C C . ARG A 1 89 ? -5.291 -11.983 2.270 1.00 87.25 89 ARG A C 1
ATOM 691 O O . ARG A 1 89 ? -4.525 -11.062 2.544 1.00 87.25 89 ARG A O 1
ATOM 698 N N . ARG A 1 90 ? -5.805 -12.142 1.051 1.00 89.25 90 ARG A N 1
ATOM 699 C CA . ARG A 1 90 ? -5.525 -11.216 -0.051 1.00 89.25 90 ARG A CA 1
ATOM 700 C C . ARG A 1 90 ? -6.435 -9.996 0.036 1.00 89.25 90 ARG A C 1
ATOM 702 O O . ARG A 1 90 ? -7.610 -10.109 0.375 1.00 89.25 90 ARG A O 1
ATOM 709 N N . GLY A 1 91 ? -5.882 -8.840 -0.290 1.00 89.06 91 GLY A N 1
ATOM 710 C CA . GLY A 1 91 ? -6.593 -7.575 -0.360 1.00 89.06 91 GLY A CA 1
ATOM 711 C C . GLY A 1 91 ? -6.255 -6.833 -1.645 1.00 89.06 91 GLY A C 1
ATOM 712 O O . GLY A 1 91 ? -5.179 -7.018 -2.217 1.00 89.06 91 GLY A O 1
ATOM 713 N N . ARG A 1 92 ? -7.183 -5.992 -2.098 1.00 90.31 92 ARG A N 1
ATOM 714 C CA . ARG A 1 92 ? -6.987 -5.091 -3.234 1.00 90.31 92 ARG A CA 1
ATOM 715 C C . ARG A 1 92 ? -7.536 -3.703 -2.933 1.00 90.31 92 ARG A C 1
ATOM 717 O O . ARG A 1 92 ? -8.546 -3.551 -2.248 1.00 90.31 92 ARG A O 1
ATOM 724 N N . VAL A 1 93 ? -6.880 -2.699 -3.494 1.00 89.88 93 VAL A N 1
ATOM 725 C CA . VAL A 1 93 ? -7.319 -1.304 -3.567 1.00 89.88 93 VAL A CA 1
ATOM 726 C C . VAL A 1 93 ? -7.247 -0.901 -5.036 1.00 89.88 93 VAL A C 1
ATOM 728 O O . VAL A 1 93 ? -6.252 -1.187 -5.691 1.00 89.88 93 VAL A O 1
ATOM 731 N N . THR A 1 94 ? -8.303 -0.294 -5.576 1.00 88.44 94 THR A N 1
ATOM 732 C CA . THR A 1 94 ? -8.417 0.018 -7.020 1.00 88.44 94 THR A CA 1
ATOM 733 C C . THR A 1 94 ? -8.229 1.498 -7.341 1.00 88.44 94 THR A C 1
ATOM 735 O O . THR A 1 94 ? -8.228 1.885 -8.501 1.00 88.44 94 THR A O 1
ATOM 738 N N . ARG A 1 95 ? -8.149 2.336 -6.306 1.00 87.38 95 ARG A N 1
ATOM 739 C CA . ARG A 1 95 ? -7.814 3.758 -6.393 1.00 87.38 95 ARG A CA 1
ATOM 740 C C . ARG A 1 95 ? -6.886 4.107 -5.250 1.00 87.38 95 ARG A C 1
ATOM 742 O O . ARG A 1 95 ? -7.309 4.076 -4.085 1.00 87.38 95 ARG A O 1
ATOM 749 N N . ALA A 1 96 ? -5.650 4.418 -5.596 1.00 85.81 96 ALA A N 1
ATOM 750 C CA . ALA A 1 96 ? -4.628 4.936 -4.711 1.00 85.81 96 ALA A CA 1
ATOM 751 C C . ALA A 1 96 ? -3.834 6.021 -5.444 1.00 85.81 96 ALA A C 1
ATOM 753 O O . ALA A 1 96 ? -3.784 6.025 -6.670 1.00 85.81 96 ALA A O 1
ATOM 754 N N . VAL A 1 97 ? -3.225 6.929 -4.688 1.00 85.06 97 VAL A N 1
ATOM 755 C CA . VAL A 1 97 ? -2.380 8.006 -5.222 1.00 85.06 97 VAL A CA 1
ATOM 756 C C . VAL A 1 97 ? -1.089 8.088 -4.420 1.00 85.06 97 VAL A C 1
ATOM 758 O O . VAL A 1 97 ? -1.068 7.761 -3.229 1.00 85.06 97 VAL A O 1
ATOM 761 N N . VAL A 1 98 ? -0.004 8.516 -5.058 1.00 79.69 98 VAL A N 1
ATOM 762 C CA . VAL A 1 98 ? 1.263 8.763 -4.364 1.00 79.69 98 VAL A CA 1
ATOM 763 C C . VAL A 1 98 ? 1.101 10.013 -3.499 1.00 79.69 98 VAL A C 1
ATOM 765 O O . VAL A 1 98 ? 0.808 11.090 -4.005 1.00 79.69 98 VAL A O 1
ATOM 768 N N . GLY A 1 99 ? 1.244 9.870 -2.181 1.00 70.94 99 GLY A N 1
ATOM 769 C CA . GLY A 1 99 ? 1.086 10.975 -1.233 1.00 70.94 99 GLY A CA 1
ATOM 770 C C . GLY A 1 99 ? 2.381 11.756 -1.034 1.00 70.94 99 GLY A C 1
ATOM 771 O O . GLY A 1 99 ? 2.421 12.967 -1.214 1.00 70.94 99 GLY A O 1
ATOM 772 N N . THR A 1 100 ? 3.449 11.056 -0.659 1.00 68.69 100 THR A N 1
ATOM 773 C CA . THR A 1 100 ? 4.790 11.630 -0.486 1.00 68.69 100 THR A CA 1
ATOM 774 C C . THR A 1 100 ? 5.827 10.572 -0.836 1.00 68.69 100 THR A C 1
ATOM 776 O O . THR A 1 100 ? 5.836 9.497 -0.228 1.00 68.69 100 THR A O 1
ATOM 779 N N . GLY A 1 101 ? 6.696 10.872 -1.801 1.00 62.81 101 GLY A N 1
ATOM 780 C CA . GLY A 1 101 ? 7.912 10.102 -2.045 1.00 62.81 101 GLY A CA 1
ATOM 781 C C . GLY A 1 101 ? 9.004 10.550 -1.077 1.00 62.81 101 GLY A C 1
ATOM 782 O O . GLY A 1 101 ? 9.246 11.746 -0.922 1.00 62.81 101 GLY A O 1
ATOM 783 N N . GLY A 1 102 ? 9.630 9.604 -0.390 1.00 54.94 102 GLY A N 1
ATOM 784 C CA . GLY A 1 102 ? 10.857 9.829 0.361 1.00 54.94 102 GLY A CA 1
ATOM 785 C C . GLY A 1 102 ? 11.998 10.211 -0.578 1.00 54.94 102 GLY A C 1
ATOM 786 O O . GLY A 1 102 ? 11.964 9.940 -1.780 1.00 54.94 102 GLY A O 1
ATOM 787 N N . THR A 1 103 ? 13.012 10.878 -0.032 1.00 48.19 103 THR A N 1
ATOM 788 C CA . THR A 1 103 ? 14.180 11.316 -0.796 1.00 48.19 103 THR A CA 1
ATOM 789 C C . THR A 1 103 ? 14.848 10.109 -1.454 1.00 48.19 103 THR A C 1
ATOM 791 O O . THR A 1 103 ? 15.200 9.151 -0.765 1.00 48.19 103 THR A O 1
ATOM 794 N N . ILE A 1 104 ? 15.052 10.165 -2.773 1.00 54.44 104 ILE A N 1
ATOM 795 C CA . ILE A 1 104 ? 15.936 9.234 -3.481 1.00 54.44 104 ILE A CA 1
ATOM 796 C C . ILE A 1 104 ? 17.345 9.499 -2.938 1.00 54.44 104 ILE A C 1
ATOM 798 O O . ILE A 1 104 ? 17.991 10.478 -3.309 1.00 54.44 104 ILE A O 1
ATOM 802 N N . GLY A 1 105 ? 17.786 8.704 -1.964 1.00 48.03 105 GLY A N 1
ATOM 803 C CA . GLY A 1 105 ? 19.177 8.720 -1.519 1.00 48.03 105 GLY A CA 1
ATOM 804 C C . GLY A 1 105 ? 20.098 8.144 -2.600 1.00 48.03 105 GLY A C 1
ATOM 805 O O . GLY A 1 105 ? 19.636 7.673 -3.633 1.00 48.03 105 GLY A O 1
ATOM 806 N N . ASN A 1 106 ? 21.407 8.091 -2.336 1.00 45.00 106 ASN A N 1
ATOM 807 C CA . ASN A 1 106 ? 22.398 7.392 -3.179 1.00 45.00 106 ASN A CA 1
ATOM 808 C C . ASN A 1 106 ? 22.210 5.848 -3.230 1.00 45.00 106 ASN A C 1
ATOM 810 O O . ASN A 1 106 ? 23.172 5.124 -3.471 1.00 45.00 106 ASN A O 1
ATOM 814 N N . GLY A 1 107 ? 21.013 5.330 -2.940 1.00 56.12 107 GLY A N 1
ATOM 815 C CA . GLY A 1 107 ? 20.684 3.906 -2.953 1.00 56.12 107 GLY A CA 1
ATOM 816 C C . GLY A 1 107 ? 19.630 3.566 -4.008 1.00 56.12 107 GLY A C 1
ATOM 817 O O . GLY A 1 107 ? 18.872 4.429 -4.450 1.00 56.12 107 GLY A O 1
ATOM 818 N N . ASP A 1 108 ? 19.554 2.285 -4.367 1.00 65.12 108 ASP A N 1
ATOM 819 C CA . ASP A 1 108 ? 18.632 1.753 -5.383 1.00 65.12 108 ASP A CA 1
ATOM 820 C C . ASP A 1 108 ? 17.169 1.640 -4.903 1.00 65.12 108 ASP A C 1
ATOM 822 O O . ASP A 1 108 ? 16.332 1.044 -5.586 1.00 65.12 108 ASP A O 1
ATOM 826 N N . SER A 1 109 ? 16.830 2.207 -3.737 1.00 68.38 109 SER A N 1
ATOM 827 C CA . SER A 1 109 ? 15.467 2.210 -3.211 1.00 68.38 109 SER A CA 1
ATOM 828 C C . SER A 1 109 ? 15.064 3.502 -2.503 1.00 68.38 109 SER A C 1
ATOM 830 O O . SER A 1 109 ? 15.883 4.215 -1.921 1.00 68.38 109 SER A O 1
ATOM 832 N N . ALA A 1 110 ? 13.769 3.812 -2.580 1.00 73.25 110 ALA A N 1
ATOM 833 C CA . ALA A 1 110 ? 13.141 4.973 -1.958 1.00 73.25 110 ALA A CA 1
ATOM 834 C C . ALA A 1 110 ? 11.929 4.537 -1.125 1.00 73.25 110 ALA A C 1
ATOM 836 O O . ALA A 1 110 ? 11.165 3.656 -1.526 1.00 73.25 110 ALA A O 1
ATOM 837 N N . GLU A 1 111 ? 11.744 5.155 0.042 1.00 78.06 111 GLU A N 1
ATOM 838 C CA . GLU A 1 111 ? 10.523 4.979 0.832 1.00 78.06 111 GLU A CA 1
ATOM 839 C C . GLU A 1 111 ? 9.378 5.745 0.172 1.00 78.06 111 GLU A C 1
ATOM 841 O O . GLU A 1 111 ? 9.521 6.922 -0.136 1.00 78.06 111 GLU A O 1
ATOM 846 N N . GLU A 1 112 ? 8.227 5.116 -0.032 1.00 80.25 112 GLU A N 1
ATOM 847 C CA . GLU A 1 112 ? 7.053 5.766 -0.609 1.00 80.25 112 GLU A CA 1
ATOM 848 C C . GLU A 1 112 ? 5.846 5.632 0.312 1.00 80.25 112 GLU A C 1
ATOM 850 O O . GLU A 1 112 ? 5.607 4.589 0.923 1.00 80.25 112 GLU A O 1
ATOM 855 N N . THR A 1 113 ? 5.063 6.710 0.398 1.00 86.12 113 THR A N 1
ATOM 856 C CA . THR A 1 113 ? 3.763 6.714 1.071 1.00 86.12 113 THR A CA 1
ATOM 857 C C . THR A 1 113 ? 2.655 6.939 0.057 1.00 86.12 113 THR A C 1
ATOM 859 O O . THR A 1 113 ? 2.636 7.947 -0.649 1.00 86.12 113 THR A O 1
ATOM 862 N N . TRP A 1 114 ? 1.700 6.020 0.031 1.00 86.00 114 TRP A N 1
ATOM 863 C CA . TRP A 1 114 ? 0.558 6.012 -0.867 1.00 86.00 114 TRP A CA 1
ATOM 864 C C . TRP A 1 114 ? -0.741 6.190 -0.088 1.00 86.00 114 TRP A C 1
ATOM 866 O O . TRP A 1 114 ? -0.948 5.573 0.956 1.00 86.00 114 TRP A O 1
ATOM 876 N N . LEU A 1 115 ? -1.634 7.030 -0.598 1.00 87.25 115 LEU A N 1
ATOM 877 C CA . LEU A 1 115 ? -2.952 7.274 -0.023 1.00 87.25 115 LEU A CA 1
ATOM 878 C C . LEU A 1 115 ? -3.967 6.338 -0.676 1.00 87.25 115 LEU A C 1
ATOM 880 O O . LEU A 1 115 ? -4.141 6.348 -1.894 1.00 87.25 115 LEU A O 1
ATOM 884 N N . LEU A 1 116 ? -4.657 5.536 0.132 1.00 88.06 116 LEU A N 1
ATOM 885 C CA . LEU A 1 116 ? -5.644 4.568 -0.342 1.00 88.06 116 LEU A CA 1
ATOM 886 C C . LEU A 1 116 ? -7.024 5.238 -0.404 1.00 88.06 116 LEU A C 1
ATOM 888 O O . LEU A 1 116 ? -7.738 5.326 0.594 1.00 88.06 116 LEU A O 1
ATOM 892 N N . LEU A 1 117 ? -7.388 5.749 -1.582 1.00 86.75 117 LEU A N 1
ATOM 893 C CA . LEU A 1 117 ? -8.611 6.539 -1.789 1.00 86.75 117 LEU A CA 1
ATOM 894 C C . LEU A 1 117 ? -9.877 5.675 -1.881 1.00 86.75 117 LEU A C 1
ATOM 896 O O . LEU A 1 117 ? -10.988 6.144 -1.630 1.00 86.75 117 LEU A O 1
ATOM 900 N N . SER A 1 118 ? -9.719 4.401 -2.239 1.00 86.75 118 SER A N 1
ATOM 901 C CA . SER A 1 118 ? -10.798 3.411 -2.245 1.00 86.75 118 SER A CA 1
ATOM 902 C C . SER A 1 118 ? -10.733 2.494 -1.027 1.00 86.75 118 SER A C 1
ATOM 904 O O . SER A 1 118 ? -9.689 2.305 -0.403 1.00 86.75 118 SER A O 1
ATOM 906 N N . LYS A 1 119 ? -11.881 1.904 -0.678 1.00 83.50 119 LYS A N 1
ATOM 907 C CA . LYS A 1 119 ? -11.947 0.915 0.400 1.00 83.50 119 LYS A CA 1
ATOM 908 C C . LYS A 1 119 ? -11.097 -0.301 0.045 1.00 83.50 119 LYS A C 1
ATOM 910 O O . LYS A 1 119 ? -11.179 -0.799 -1.075 1.00 83.50 119 LYS A O 1
ATOM 915 N N . ILE A 1 120 ? -10.385 -0.826 1.037 1.00 85.38 120 ILE A N 1
ATOM 916 C CA . ILE A 1 120 ? -9.718 -2.121 0.927 1.00 85.38 120 ILE A CA 1
ATOM 917 C C . ILE A 1 120 ? -10.778 -3.205 0.711 1.00 85.38 120 ILE A C 1
ATOM 919 O O . ILE A 1 120 ? -11.665 -3.403 1.545 1.00 85.38 120 ILE A O 1
ATOM 923 N N . GLN A 1 121 ? -10.674 -3.906 -0.412 1.00 86.81 121 GLN A N 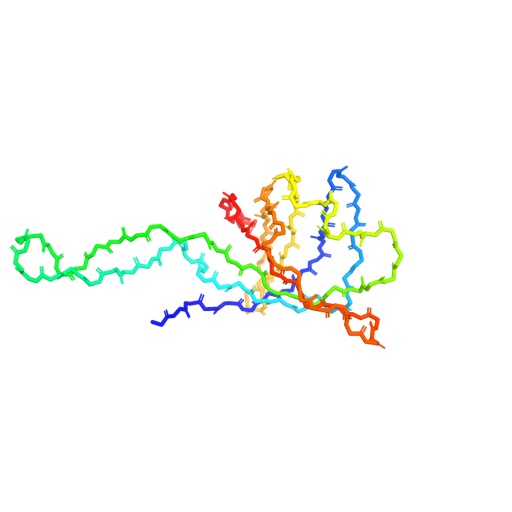1
ATOM 924 C CA . GLN A 1 121 ? -11.486 -5.067 -0.738 1.00 86.81 121 GLN A CA 1
ATOM 925 C C . GLN A 1 121 ? -10.725 -6.321 -0.329 1.00 86.81 121 GLN A C 1
ATOM 927 O O . GLN A 1 121 ? -9.701 -6.657 -0.919 1.00 86.81 121 GLN A O 1
ATOM 932 N N . TRP A 1 122 ? -11.224 -7.002 0.696 1.00 85.31 122 TRP A N 1
ATOM 933 C CA . TRP A 1 122 ? -10.686 -8.287 1.11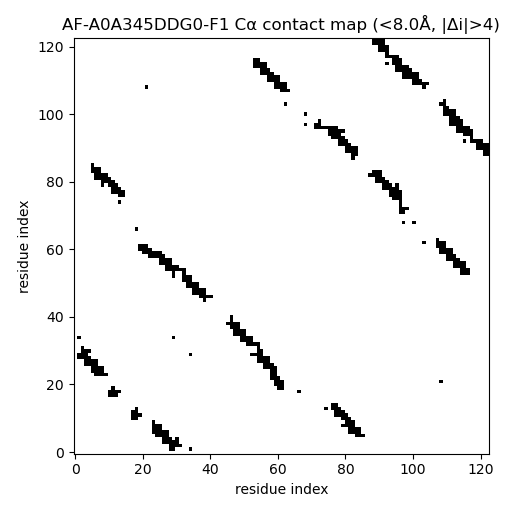7 1.00 85.31 122 TRP A CA 1
ATOM 934 C C . TRP A 1 122 ? -11.285 -9.405 0.277 1.00 85.31 122 TRP A C 1
ATOM 936 O O . TRP A 1 122 ? -12.510 -9.524 0.206 1.00 85.31 122 TRP A O 1
ATOM 946 N N . LEU A 1 123 ? -10.415 -10.212 -0.323 1.00 78.88 123 LEU A N 1
ATOM 947 C CA . LEU A 1 123 ? -10.773 -11.393 -1.103 1.00 78.88 123 LEU A CA 1
ATOM 948 C C . LEU A 1 123 ? -10.848 -12.641 -0.215 1.00 78.88 123 LEU A C 1
ATOM 950 O O . LEU A 1 123 ? -10.337 -12.602 0.935 1.00 78.88 123 LEU A O 1
#

Solvent-accessible surface area (backbone atoms only — not comparable to full-atom values): 6841 Å² total; per-residue (Å²): 130,83,50,66,46,60,30,35,48,76,46,40,31,50,87,84,43,77,56,72,62,64,46,42,58,29,38,30,36,38,67,83,32,58,45,76,43,78,47,72,83,90,68,82,60,70,62,57,44,82,42,83,42,76,22,35,40,36,37,41,31,41,64,78,74,91,82,58,68,84,80,39,50,86,45,56,62,22,31,41,32,34,26,35,66,87,77,65,43,42,34,36,29,67,22,25,30,57,68,47,76,46,73,75,52,103,54,69,46,26,47,36,33,29,35,41,79,37,74,78,43,74,104

Mean predicted aligned error: 9.53 Å

Nearest PDB structures (foldseek):
  8fwm-assembly1_Aa  TM=6.143E-01  e=1.625E-04  Agrobacterium phage Milano
  8hdr-assembly1_1  TM=4.716E-01  e=3.205E-03  uncultured cyanophage
  8gtc-assembly1_E  TM=5.448E-01  e=4.160E-02  Dinoroseobacter phage vB_DshS-R4C
  2q9k-assembly1_A-2  TM=4.370E-01  e=4.380E-01  Exiguobacterium sibiricum 255-15

Radius of gyration: 16.42 Å; Cα contacts (8 Å, |Δi|>4): 277; chains: 1; bounding box: 46×37×43 Å

Foldseek 3Di:
DFDKFWWFWPWKDAPNDTFAAPGSIKIKTNLVQWDWDADPPPPVDDRTDIDGHFIKMKGKGFQPDDDDLVVFQPGQQMKTWIAGPVPRWIKIAGTKGWDDWADPDVDRITMTMITRPGRIDID